Protein AF-A0A2T2TT17-F1 (afdb_monomer_lite)

Structure (mmCIF, N/CA/C/O backbone):
data_AF-A0A2T2TT17-F1
#
_entry.id   AF-A0A2T2TT17-F1
#
loop_
_atom_site.group_PDB
_atom_site.id
_atom_site.type_symbol
_atom_site.label_atom_id
_atom_site.label_alt_id
_atom_site.label_comp_id
_atom_site.label_asym_id
_atom_site.label_entity_id
_atom_site.label_seq_id
_atom_site.pdbx_PDB_ins_code
_atom_site.Cartn_x
_atom_site.Cartn_y
_atom_site.Cartn_z
_atom_site.occupancy
_atom_site.B_iso_or_equiv
_atom_site.auth_seq_id
_atom_site.auth_comp_id
_atom_site.auth_asym_id
_atom_site.auth_atom_id
_atom_site.pdbx_PDB_model_num
ATOM 1 N N . MET A 1 1 ? -39.372 -6.516 64.951 1.00 64.88 1 MET A N 1
ATOM 2 C CA . MET A 1 1 ? -40.606 -6.318 65.748 1.00 64.88 1 MET A CA 1
ATOM 3 C C . MET A 1 1 ? -40.843 -7.668 66.384 1.00 64.88 1 MET A C 1
ATOM 5 O O . MET A 1 1 ? -40.974 -8.601 65.601 1.00 64.88 1 MET A O 1
ATOM 9 N N . PRO A 1 2 ? -40.773 -7.795 67.718 1.00 76.69 2 PRO A N 1
ATOM 10 C CA . PRO A 1 2 ? -40.649 -9.103 68.340 1.00 76.69 2 PRO A CA 1
ATOM 11 C C . PRO A 1 2 ? -41.863 -9.968 68.036 1.00 76.69 2 PRO A C 1
ATOM 13 O O . PRO A 1 2 ? -43.005 -9.497 68.105 1.00 76.69 2 PRO A O 1
ATOM 16 N N . ILE A 1 3 ? -41.612 -11.217 67.658 1.00 85.56 3 ILE A N 1
ATOM 17 C CA . ILE A 1 3 ? -42.676 -12.176 67.375 1.00 85.56 3 ILE A CA 1
ATOM 18 C C . ILE A 1 3 ? -43.479 -12.397 68.656 1.00 85.56 3 ILE A C 1
ATOM 20 O O . ILE A 1 3 ? -42.941 -12.739 69.704 1.00 85.56 3 ILE A O 1
ATOM 24 N N . THR A 1 4 ? -44.793 -12.190 68.578 1.00 86.81 4 THR A N 1
ATOM 25 C CA . THR A 1 4 ? -45.703 -12.417 69.703 1.00 86.81 4 THR A CA 1
ATOM 26 C C . THR A 1 4 ? -46.775 -13.418 69.309 1.00 86.81 4 THR A C 1
ATOM 28 O O . THR A 1 4 ? -47.352 -13.359 68.222 1.00 86.81 4 THR A O 1
ATOM 31 N N . PHE A 1 5 ? -47.039 -14.364 70.206 1.00 90.81 5 PHE A N 1
ATOM 32 C CA . PHE A 1 5 ? -48.087 -15.357 70.022 1.00 90.81 5 PHE A CA 1
ATOM 33 C C . PHE A 1 5 ? -49.421 -14.864 70.575 1.00 90.81 5 PHE A C 1
ATOM 35 O O . PHE A 1 5 ? -49.478 -14.177 71.596 1.00 90.81 5 PHE A O 1
ATOM 42 N N . SER A 1 6 ? -50.507 -15.240 69.895 1.00 92.31 6 SER A N 1
ATOM 43 C CA . SER A 1 6 ? -51.865 -14.900 70.325 1.00 92.31 6 SER A CA 1
ATOM 44 C C . SER A 1 6 ? -52.207 -15.516 71.696 1.00 92.31 6 SER A C 1
ATOM 46 O O . SER A 1 6 ? -51.644 -16.556 72.054 1.00 92.31 6 SER A O 1
ATOM 48 N N . PRO A 1 7 ? -53.182 -14.953 72.441 1.00 89.94 7 PRO A N 1
ATOM 49 C CA . PRO A 1 7 ? -53.565 -15.454 73.767 1.00 89.94 7 PRO A CA 1
ATOM 50 C C . PRO A 1 7 ? -53.978 -16.931 73.780 1.00 89.94 7 PRO A C 1
ATOM 52 O O . PRO A 1 7 ? -53.730 -17.645 74.746 1.00 89.94 7 PRO A O 1
ATOM 55 N N . VAL A 1 8 ? -54.579 -17.408 72.686 1.00 92.62 8 VAL A N 1
ATOM 56 C CA . VAL A 1 8 ? -54.992 -18.810 72.523 1.00 92.62 8 VAL A CA 1
ATOM 57 C C . VAL A 1 8 ? -53.783 -19.746 72.538 1.00 92.62 8 VAL A C 1
ATOM 59 O O . VAL A 1 8 ? -53.828 -20.803 73.157 1.00 92.62 8 VAL A O 1
ATOM 62 N N . VAL A 1 9 ? -52.691 -19.342 71.888 1.00 89.31 9 VAL A N 1
ATOM 63 C CA . VAL A 1 9 ? -51.458 -20.133 71.796 1.00 89.31 9 VAL A CA 1
ATOM 64 C C . VAL A 1 9 ? -50.700 -20.104 73.124 1.00 89.31 9 VAL A C 1
ATOM 66 O O . VAL A 1 9 ? -50.263 -21.157 73.581 1.00 89.31 9 VAL A O 1
ATOM 69 N N . ARG A 1 10 ? -50.632 -18.943 73.794 1.00 91.25 10 ARG A N 1
ATOM 70 C CA . ARG A 1 10 ? -50.056 -18.819 75.150 1.00 91.25 10 ARG A CA 1
ATOM 71 C C . ARG A 1 10 ? -50.769 -19.709 76.166 1.00 91.25 10 ARG A C 1
ATOM 73 O O . ARG A 1 10 ? -50.117 -20.461 76.879 1.00 91.25 10 ARG A O 1
ATOM 80 N N . ASN A 1 11 ? -52.103 -19.711 76.166 1.00 91.38 11 ASN A N 1
ATOM 81 C CA . ASN A 1 11 ? -52.883 -20.567 77.066 1.00 91.38 11 ASN A CA 1
ATOM 82 C C . ASN A 1 11 ? -52.716 -22.067 76.773 1.00 91.38 11 ASN A C 1
ATOM 84 O O . ASN A 1 11 ? -52.811 -22.878 77.689 1.00 91.38 11 ASN A O 1
ATOM 88 N N . ALA A 1 12 ? -52.505 -22.446 75.510 1.00 92.31 12 ALA A N 1
ATOM 89 C CA . ALA A 1 12 ? -52.378 -23.846 75.116 1.00 92.31 12 ALA A CA 1
ATOM 90 C C . ALA A 1 12 ? -50.975 -24.421 75.369 1.00 92.31 12 ALA A C 1
ATOM 92 O O . ALA A 1 12 ? -50.857 -25.598 75.700 1.00 92.31 12 ALA A O 1
ATOM 93 N N . TRP A 1 13 ? -49.919 -23.633 75.155 1.00 91.19 13 TRP A N 1
ATOM 94 C CA . TRP A 1 13 ? -48.526 -24.104 75.207 1.00 91.19 13 TRP A CA 1
ATOM 95 C C . TRP A 1 13 ? -47.780 -23.656 76.470 1.00 91.19 13 TRP A C 1
ATOM 97 O O . TRP A 1 13 ? -46.724 -24.204 76.773 1.00 91.19 13 TRP A O 1
ATOM 107 N N . GLY A 1 14 ? -48.349 -22.719 77.231 1.00 90.69 14 GLY A N 1
ATOM 108 C CA . GLY A 1 14 ? -47.717 -22.103 78.393 1.00 90.69 14 GLY A CA 1
ATOM 109 C C . GLY A 1 14 ? -46.779 -20.962 77.998 1.00 90.69 14 GLY A C 1
ATOM 110 O O . GLY A 1 14 ? -46.130 -21.010 76.950 1.00 90.69 14 GLY A O 1
ATOM 111 N N . ASP A 1 15 ? -46.699 -19.938 78.854 1.00 90.38 15 ASP A N 1
ATOM 112 C CA . ASP A 1 15 ? -45.934 -18.715 78.574 1.00 90.38 15 ASP A CA 1
ATOM 113 C C . ASP A 1 15 ? -44.451 -19.005 78.297 1.00 90.38 15 ASP A C 1
ATOM 115 O O . ASP A 1 15 ? -43.907 -18.509 77.313 1.00 90.38 15 ASP A O 1
ATOM 119 N N . GLU A 1 16 ? -43.836 -19.896 79.081 1.00 89.38 16 GLU A N 1
ATOM 120 C CA . GLU A 1 16 ? -42.419 -20.267 78.963 1.00 89.38 16 GLU A CA 1
ATOM 121 C C . GLU A 1 16 ? -42.071 -20.854 77.585 1.00 89.38 16 GLU A C 1
ATOM 123 O O . GLU A 1 16 ? -41.096 -20.445 76.956 1.00 89.38 16 GLU A O 1
ATOM 128 N N . VAL A 1 17 ? -42.904 -21.762 77.065 1.00 90.56 17 VAL A N 1
ATOM 129 C CA . VAL A 1 17 ? -42.688 -22.374 75.744 1.00 90.56 17 VAL A CA 1
ATOM 130 C C . VAL A 1 17 ? -42.934 -21.358 74.635 1.00 90.56 17 VAL A C 1
ATOM 132 O O . VAL A 1 17 ? -42.179 -21.306 73.666 1.00 90.56 17 VAL A O 1
ATOM 135 N N . THR A 1 18 ? -43.975 -20.529 74.755 1.00 92.00 18 THR A N 1
ATOM 136 C CA . THR A 1 18 ? -44.247 -19.504 73.741 1.00 92.00 18 THR A CA 1
ATOM 137 C C . THR A 1 18 ? -43.178 -18.422 73.683 1.00 92.00 18 THR A C 1
ATOM 139 O O . THR A 1 18 ? -42.855 -17.973 72.586 1.00 92.00 18 THR A O 1
ATOM 142 N N . ASP A 1 19 ? -42.605 -18.027 74.818 1.00 91.88 19 ASP A N 1
ATOM 143 C CA . ASP A 1 19 ? -41.545 -17.022 74.859 1.00 91.88 19 ASP A CA 1
ATOM 144 C C . ASP A 1 19 ? -40.225 -17.598 74.315 1.00 91.88 19 ASP A C 1
ATOM 146 O O . ASP A 1 19 ? -39.528 -16.923 73.556 1.00 91.88 19 ASP A O 1
ATOM 150 N N . GLU A 1 20 ? -39.922 -18.872 74.591 1.00 91.25 20 GLU A N 1
ATOM 151 C CA . GLU A 1 20 ? -38.751 -19.553 74.026 1.00 91.25 20 GLU A CA 1
ATOM 152 C C . GLU A 1 20 ? -38.857 -19.722 72.504 1.00 91.25 20 GLU A C 1
ATOM 154 O O . GLU A 1 20 ? -37.920 -19.406 71.770 1.00 91.25 20 GLU A O 1
ATOM 159 N N . VAL A 1 21 ? -40.012 -20.161 71.996 1.00 90.62 21 VAL A N 1
ATOM 160 C CA . VAL A 1 21 ? -40.230 -20.285 70.546 1.00 90.62 21 VAL A CA 1
ATOM 161 C C . VAL A 1 21 ? -40.224 -18.909 69.874 1.00 90.62 21 VAL A C 1
ATOM 163 O O . VAL A 1 21 ? -39.700 -18.780 68.769 1.00 90.62 21 VAL A O 1
ATOM 166 N N . ALA A 1 22 ? -40.761 -17.872 70.526 1.00 90.75 22 ALA A N 1
ATOM 167 C CA . ALA A 1 22 ? -40.734 -16.507 70.000 1.00 90.75 22 ALA A CA 1
ATOM 168 C C . ALA A 1 22 ? -39.294 -16.015 69.867 1.00 90.75 22 ALA A C 1
ATOM 170 O O . ALA A 1 22 ? -38.929 -15.516 68.807 1.00 90.75 22 ALA A O 1
ATOM 171 N N . ARG A 1 23 ? -38.473 -16.240 70.902 1.00 90.25 23 ARG A N 1
ATOM 172 C CA . ARG A 1 23 ? -37.044 -15.916 70.917 1.00 90.25 23 ARG A CA 1
ATOM 173 C C . ARG A 1 23 ? -36.288 -16.624 69.796 1.00 90.25 23 ARG A C 1
ATOM 175 O O . ARG A 1 23 ? -35.586 -15.966 69.039 1.00 90.25 23 ARG A O 1
ATOM 182 N N . VAL A 1 24 ? -36.465 -17.939 69.656 1.00 90.31 24 VAL A N 1
ATOM 183 C CA . VAL A 1 24 ? -35.784 -18.734 68.618 1.00 90.31 24 VAL A CA 1
ATOM 184 C C . VAL A 1 24 ? -36.200 -18.292 67.216 1.00 90.31 24 VAL A C 1
ATOM 186 O O . VAL A 1 24 ? -35.358 -18.217 66.319 1.00 90.31 24 VAL A O 1
ATOM 189 N N . LEU A 1 25 ? -37.485 -17.995 67.003 1.00 87.44 25 LEU A N 1
ATOM 190 C CA . LEU A 1 25 ? -37.958 -17.493 65.717 1.00 87.44 25 LEU A CA 1
ATOM 191 C C . LEU A 1 25 ? -37.385 -16.106 65.422 1.00 87.44 25 LEU A C 1
ATOM 193 O O . LEU A 1 25 ? -36.868 -15.927 64.324 1.00 87.44 25 LEU A O 1
ATOM 197 N N . ASP A 1 26 ? -37.418 -15.166 66.369 1.00 88.38 26 ASP A N 1
ATOM 198 C CA . ASP A 1 26 ? -36.844 -13.822 66.190 1.00 88.38 26 ASP A CA 1
ATOM 199 C C . ASP A 1 26 ? -35.354 -13.916 65.840 1.00 88.38 26 ASP A C 1
ATOM 201 O O . ASP A 1 26 ? -34.925 -13.372 64.827 1.00 88.38 26 ASP A O 1
ATOM 205 N N . GLU A 1 27 ? -34.588 -14.709 66.594 1.00 85.31 27 GLU A N 1
ATOM 206 C CA . GLU A 1 27 ? -33.152 -14.909 66.375 1.00 85.31 27 GLU A CA 1
ATOM 207 C C . GLU A 1 27 ? -32.863 -15.555 65.007 1.00 85.31 27 GLU A C 1
ATOM 209 O O . GLU A 1 27 ? -31.930 -15.172 64.295 1.00 85.31 27 GLU A O 1
ATOM 214 N N . THR A 1 28 ? -33.706 -16.499 64.577 1.00 84.12 28 THR A N 1
ATOM 215 C CA . THR A 1 28 ? -33.577 -17.148 63.263 1.00 84.12 28 THR A CA 1
ATOM 216 C C . THR A 1 28 ? -33.956 -16.206 62.118 1.00 84.12 28 THR A C 1
ATOM 218 O O . THR A 1 28 ? -33.312 -16.228 61.065 1.00 84.12 28 THR A O 1
ATOM 221 N N . PHE A 1 29 ? -34.995 -15.384 62.289 1.00 83.19 29 PHE A N 1
ATOM 222 C CA . PHE A 1 29 ? -35.404 -14.397 61.293 1.00 83.19 29 PHE A CA 1
ATOM 223 C C . PHE A 1 29 ? -34.380 -13.266 61.188 1.00 83.19 29 PHE A C 1
ATOM 225 O O . PHE A 1 29 ? -34.046 -12.869 60.075 1.00 83.19 29 PHE A O 1
ATOM 232 N N . GLU A 1 30 ? -33.810 -12.800 62.294 1.00 80.12 30 GLU A N 1
ATOM 233 C CA . GLU A 1 30 ? -32.728 -11.813 62.276 1.00 80.12 30 GLU A CA 1
ATOM 234 C C . GLU A 1 30 ? -31.472 -12.351 61.576 1.00 80.12 30 GLU A C 1
ATOM 236 O O . GLU A 1 30 ? -30.863 -11.634 60.789 1.00 80.12 30 GLU A O 1
ATOM 241 N N . GLN A 1 31 ? -31.121 -13.629 61.764 1.00 80.38 31 GLN A N 1
ATOM 242 C CA . GLN A 1 31 ? -29.964 -14.226 61.079 1.00 80.38 31 GLN A CA 1
ATOM 243 C C . GLN A 1 31 ? -30.178 -14.493 59.584 1.00 80.38 31 GLN A C 1
ATOM 245 O O . GLN A 1 31 ? -29.206 -14.546 58.830 1.00 80.38 31 GLN A O 1
ATOM 250 N N . ARG A 1 32 ? -31.417 -14.749 59.144 1.00 77.25 32 ARG A N 1
ATOM 251 C CA . ARG A 1 32 ? -31.697 -15.221 57.772 1.00 77.25 32 ARG A CA 1
ATOM 252 C C . ARG A 1 32 ? -32.410 -14.215 56.882 1.00 77.25 32 ARG A C 1
ATOM 254 O O . ARG A 1 32 ? -32.509 -14.462 55.679 1.00 77.25 32 ARG A O 1
ATOM 261 N N . THR A 1 33 ? -32.938 -13.125 57.430 1.00 80.19 33 THR A N 1
ATOM 262 C CA . THR A 1 33 ? -33.621 -12.106 56.630 1.00 80.19 33 THR A CA 1
ATOM 263 C C . THR A 1 33 ? -32.664 -10.979 56.288 1.00 80.19 33 THR A C 1
ATOM 265 O O . THR A 1 33 ? -32.044 -10.375 57.152 1.00 80.19 33 THR A O 1
ATOM 268 N N . VAL A 1 34 ? -32.552 -10.697 54.995 1.00 79.44 34 VAL A N 1
ATOM 269 C CA . VAL A 1 34 ? -31.866 -9.499 54.512 1.00 79.44 34 VAL A CA 1
ATOM 270 C C . VAL A 1 34 ? -32.747 -8.299 54.846 1.00 79.44 34 VAL A C 1
ATOM 272 O O . VAL A 1 34 ? -33.946 -8.287 54.531 1.00 79.44 34 VAL A O 1
ATOM 275 N N . SER A 1 35 ? -32.165 -7.293 55.490 1.00 84.81 35 SER A N 1
ATOM 276 C CA . SER A 1 35 ? -32.868 -6.072 55.865 1.00 84.81 35 SER A CA 1
ATOM 277 C C . SER A 1 35 ? -33.402 -5.355 54.623 1.00 84.81 35 SER A C 1
ATOM 279 O O . SER A 1 35 ? -32.816 -5.389 53.540 1.00 84.81 35 SER A O 1
ATOM 281 N N . ARG A 1 36 ? -34.513 -4.620 54.769 1.00 84.75 36 ARG A N 1
ATOM 282 C CA . ARG A 1 36 ? -35.007 -3.743 53.689 1.00 84.75 36 ARG A CA 1
ATOM 283 C C . ARG A 1 36 ? -33.967 -2.708 53.256 1.00 84.75 36 ARG A C 1
ATOM 285 O O . ARG A 1 36 ? -34.059 -2.207 52.141 1.00 84.75 36 ARG A O 1
ATOM 292 N N . GLU A 1 37 ? -33.038 -2.343 54.131 1.00 87.12 37 GLU A N 1
ATOM 293 C CA . GLU A 1 37 ? -31.979 -1.380 53.827 1.00 87.12 37 GLU A CA 1
ATOM 294 C C . GLU A 1 37 ? -30.887 -1.990 52.943 1.00 87.12 37 GLU A C 1
ATOM 296 O O . GLU A 1 37 ? -30.558 -1.410 51.913 1.00 87.12 37 GLU A O 1
ATOM 301 N N . GLU A 1 38 ? -30.451 -3.216 53.242 1.00 88.25 38 GLU A N 1
ATOM 302 C CA . GLU A 1 38 ? -29.534 -3.989 52.391 1.00 88.25 38 GLU A CA 1
ATOM 303 C C . GLU A 1 38 ? -30.148 -4.252 51.006 1.00 88.25 38 GLU A C 1
ATOM 305 O O . GLU A 1 38 ? -29.485 -4.100 49.982 1.00 88.25 38 GLU A O 1
ATOM 310 N N . TRP A 1 39 ? -31.451 -4.556 50.943 1.00 91.06 39 TRP A N 1
ATOM 311 C CA . TRP A 1 39 ? -32.168 -4.671 49.668 1.00 91.06 39 TRP A CA 1
ATOM 312 C C . TRP A 1 39 ? -32.186 -3.365 48.869 1.00 91.06 39 TRP A C 1
ATOM 314 O O . TRP A 1 39 ? -32.009 -3.392 47.652 1.00 91.06 39 TRP A O 1
ATOM 324 N N . ARG A 1 40 ? -32.384 -2.216 49.528 1.00 93.38 40 ARG A N 1
ATOM 325 C CA . ARG A 1 40 ? -32.313 -0.905 48.862 1.00 93.38 40 ARG A CA 1
ATOM 326 C C . ARG A 1 40 ? -30.907 -0.596 48.370 1.00 93.38 40 ARG A C 1
ATOM 328 O O . ARG A 1 40 ? -30.766 -0.028 47.292 1.00 93.38 40 ARG A O 1
ATOM 335 N N . GLU A 1 41 ? -29.886 -0.984 49.124 1.00 94.75 41 GLU A N 1
ATOM 336 C CA . GLU A 1 41 ? -28.499 -0.833 48.700 1.00 94.75 41 GLU A CA 1
ATOM 337 C C . GLU A 1 41 ? -28.209 -1.662 47.443 1.00 94.75 41 GLU A C 1
ATOM 339 O O . GLU A 1 41 ? -27.624 -1.147 46.488 1.00 94.75 41 GLU A O 1
ATOM 344 N N . VAL A 1 42 ? -28.656 -2.923 47.406 1.00 95.25 42 VAL A N 1
ATOM 345 C CA . VAL A 1 42 ? -28.504 -3.799 46.235 1.00 95.25 42 VAL A CA 1
ATOM 346 C C . VAL A 1 42 ? -29.215 -3.219 45.016 1.00 95.25 42 VAL A C 1
ATOM 348 O O . VAL A 1 42 ? -28.610 -3.176 43.948 1.00 95.25 42 VAL A O 1
ATOM 351 N N . LEU A 1 43 ? -30.448 -2.727 45.165 1.00 95.50 43 LEU A N 1
ATOM 352 C CA . LEU A 1 43 ? -31.171 -2.074 44.068 1.00 95.50 43 LEU A CA 1
ATOM 353 C C . LEU A 1 43 ? -30.435 -0.824 43.578 1.00 95.50 43 LEU A C 1
ATOM 355 O O . LEU A 1 43 ? -30.168 -0.711 42.392 1.00 95.50 43 LEU A O 1
ATOM 359 N N . GLY A 1 44 ? -29.971 0.040 44.484 1.00 96.44 44 GLY A N 1
ATOM 360 C CA . GLY A 1 44 ? -29.195 1.218 44.088 1.00 96.44 44 GLY A CA 1
ATOM 361 C C . GLY A 1 44 ? -27.852 0.876 43.429 1.00 96.44 44 GLY A C 1
ATOM 362 O O . GLY A 1 44 ? -27.340 1.648 42.620 1.00 96.44 44 GLY A O 1
ATOM 363 N N . ARG A 1 45 ? -27.245 -0.272 43.757 1.00 97.12 45 ARG A N 1
ATOM 364 C CA . ARG A 1 45 ? -26.077 -0.797 43.031 1.00 97.12 45 ARG A CA 1
ATOM 365 C C . ARG A 1 45 ? -26.462 -1.325 41.653 1.00 97.12 45 ARG A C 1
ATOM 367 O O . ARG A 1 45 ? -25.672 -1.146 40.733 1.00 97.12 45 ARG A O 1
ATOM 374 N N . LEU A 1 46 ? -27.622 -1.965 41.525 1.00 97.75 46 LEU A N 1
ATOM 375 C CA . LEU A 1 46 ? -28.144 -2.472 40.259 1.00 97.75 4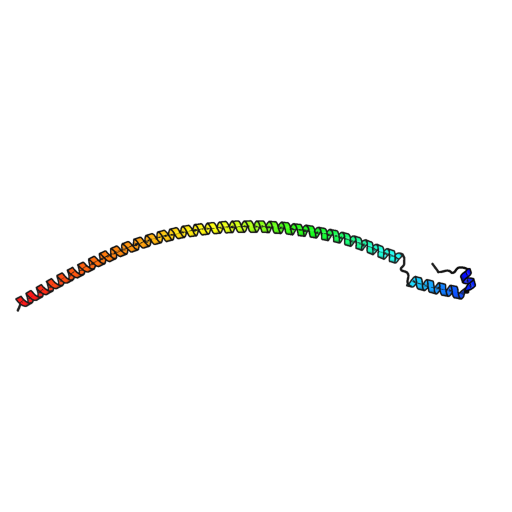6 LEU A CA 1
ATOM 376 C C . LEU A 1 46 ? -28.443 -1.320 39.293 1.00 97.75 46 LEU A C 1
ATOM 378 O O . LEU A 1 46 ? -27.973 -1.368 38.164 1.00 97.75 46 LEU A O 1
ATOM 382 N N . ASP A 1 47 ? -29.088 -0.255 39.772 1.00 97.44 47 ASP A N 1
ATOM 383 C CA . ASP A 1 47 ? -29.380 0.950 38.984 1.00 97.44 47 ASP A CA 1
ATOM 384 C C . ASP A 1 47 ? -28.087 1.574 38.429 1.00 97.44 47 ASP A C 1
ATOM 386 O O . ASP A 1 47 ? -27.983 1.890 37.248 1.00 97.44 47 ASP A O 1
ATOM 390 N N . ARG A 1 48 ? -27.038 1.670 39.263 1.00 97.75 48 ARG A N 1
ATOM 391 C CA . ARG A 1 48 ? -25.713 2.150 38.820 1.00 97.75 48 ARG A CA 1
ATOM 392 C C . ARG A 1 48 ? -25.043 1.227 37.802 1.00 97.75 48 ARG A C 1
ATOM 394 O O . ARG A 1 48 ? -24.228 1.685 37.007 1.00 97.75 48 ARG A O 1
ATOM 401 N N . VAL A 1 49 ? -25.299 -0.079 37.870 1.00 97.62 49 VAL A N 1
ATOM 402 C CA . VAL A 1 49 ? -24.778 -1.038 36.884 1.00 97.62 49 VAL A CA 1
ATOM 403 C C . VAL A 1 49 ? -25.523 -0.888 35.564 1.00 97.62 49 VAL A C 1
ATOM 405 O O . VAL A 1 49 ? -24.873 -0.892 34.525 1.00 97.62 49 VAL A O 1
ATOM 408 N N . GLU A 1 50 ? -26.843 -0.727 35.599 1.00 97.81 50 GLU A N 1
ATOM 409 C CA . GLU A 1 50 ? -27.668 -0.481 34.415 1.00 97.81 50 GLU A CA 1
ATOM 410 C C . GLU A 1 50 ? -27.221 0.797 33.692 1.00 97.81 50 GLU A C 1
ATOM 412 O O . GLU A 1 50 ? -26.896 0.740 32.509 1.00 97.81 50 GLU A O 1
ATOM 417 N N . GLU A 1 51 ? -27.024 1.895 34.427 1.00 98.06 51 GLU A N 1
ATOM 418 C CA . GLU A 1 51 ? -26.499 3.151 33.874 1.00 98.06 51 GLU A CA 1
ATOM 419 C C . GLU A 1 51 ? -25.110 2.978 33.228 1.00 98.06 51 GLU A C 1
ATOM 421 O O . GLU A 1 51 ? -24.852 3.470 32.127 1.00 98.06 51 GLU A O 1
ATOM 426 N N . HIS A 1 52 ? -24.205 2.229 33.870 1.00 98.00 52 HIS A N 1
ATOM 427 C CA . HIS A 1 52 ? -22.897 1.926 33.282 1.00 98.00 52 HIS A CA 1
ATOM 428 C C . HIS A 1 52 ? -22.997 1.065 32.017 1.00 98.00 52 HIS A C 1
ATOM 430 O O . HIS A 1 52 ? -22.202 1.249 31.094 1.00 98.00 52 HIS A O 1
ATOM 436 N N . LEU A 1 53 ? -23.926 0.107 31.972 1.00 97.75 53 LEU A N 1
ATOM 437 C CA . LEU A 1 53 ? -24.133 -0.749 30.804 1.00 97.75 53 LEU A CA 1
ATOM 438 C C . LEU A 1 53 ? -24.703 0.042 29.625 1.00 97.75 53 LEU A C 1
ATOM 440 O O . LEU A 1 53 ? -24.254 -0.170 28.498 1.00 97.75 53 LEU A O 1
ATOM 444 N N . ASP A 1 54 ? -25.616 0.976 29.883 1.00 98.06 54 ASP A N 1
ATOM 445 C CA . ASP A 1 54 ? -26.140 1.883 28.862 1.00 98.06 54 ASP A CA 1
ATOM 446 C C . ASP A 1 54 ? -25.025 2.762 28.289 1.00 98.06 54 ASP A C 1
ATOM 448 O O . ASP A 1 54 ? -24.843 2.824 27.069 1.00 98.06 54 ASP A O 1
ATOM 452 N N . HIS A 1 55 ? -24.197 3.351 29.158 1.00 97.75 55 HIS A N 1
ATOM 453 C CA . HIS A 1 55 ? -23.057 4.156 28.722 1.00 97.75 55 HIS A CA 1
ATOM 454 C C . HIS A 1 55 ? -22.045 3.346 27.896 1.00 97.75 55 HIS A C 1
ATOM 456 O O . HIS A 1 55 ? -21.598 3.796 26.839 1.00 97.75 55 HIS A O 1
ATOM 462 N N . LEU A 1 56 ? -21.724 2.118 28.319 1.00 97.94 56 LEU A N 1
ATOM 463 C CA . LEU A 1 56 ? -20.874 1.206 27.546 1.00 97.94 56 LEU A CA 1
ATOM 464 C C . LEU A 1 56 ? -21.495 0.864 26.185 1.00 97.94 56 LEU A C 1
ATOM 466 O O . LEU A 1 56 ? -20.784 0.789 25.182 1.00 97.94 56 LEU A O 1
ATOM 470 N N . GLY A 1 57 ? -22.813 0.668 26.125 1.00 97.94 57 GLY A N 1
ATOM 471 C CA . GLY A 1 57 ? -23.535 0.431 24.877 1.00 97.94 57 GLY A CA 1
ATOM 472 C C . GLY A 1 57 ? -23.410 1.602 23.900 1.00 97.94 57 GLY A C 1
ATOM 473 O O . GLY A 1 57 ? -23.172 1.396 22.700 1.00 97.94 57 GLY A O 1
ATOM 474 N N . GLU A 1 58 ? -23.511 2.830 24.406 1.00 98.06 58 GLU A N 1
ATOM 475 C CA . GLU A 1 58 ? -23.301 4.048 23.623 1.00 98.06 58 GLU A CA 1
ATOM 476 C C . GLU A 1 58 ? -21.852 4.185 23.145 1.00 98.06 58 GLU A C 1
ATOM 478 O O . GLU A 1 58 ? -21.625 4.434 21.955 1.00 98.06 58 GLU A O 1
ATOM 483 N N . GLU A 1 59 ? -20.873 3.963 24.026 1.00 98.12 59 GLU A N 1
ATOM 484 C CA . GLU A 1 59 ? -19.448 4.058 23.699 1.00 98.12 59 GLU A CA 1
ATOM 485 C C . GLU A 1 59 ? -19.049 3.025 22.635 1.00 98.12 59 GLU A C 1
ATOM 487 O O . GLU A 1 59 ? -18.434 3.369 21.623 1.00 98.12 59 GLU A O 1
ATOM 492 N N . VAL A 1 60 ? -19.479 1.770 22.788 1.00 98.12 60 VAL A N 1
ATOM 493 C CA . VAL A 1 60 ? -19.240 0.709 21.797 1.00 98.12 60 VAL A CA 1
ATOM 494 C C . VAL A 1 60 ? -19.883 1.065 20.457 1.00 98.12 60 VAL A C 1
ATOM 496 O O . VAL A 1 60 ? -19.282 0.871 19.396 1.00 98.12 60 VAL A O 1
ATOM 499 N N . SER A 1 61 ? -21.094 1.624 20.475 1.00 97.56 61 SER A N 1
ATOM 500 C CA . SER A 1 61 ? -21.779 2.068 19.257 1.00 97.56 61 SER A CA 1
ATOM 501 C C . SER A 1 61 ? -21.056 3.233 18.579 1.00 97.56 61 SER A C 1
ATOM 503 O O . SER A 1 61 ? -21.010 3.299 17.347 1.00 97.56 61 SER A O 1
ATOM 505 N N . HIS A 1 62 ? -20.477 4.144 19.362 1.00 97.94 62 HIS A N 1
ATOM 506 C CA . HIS A 1 62 ? -19.648 5.242 18.877 1.00 97.94 62 HIS A CA 1
ATOM 507 C C . HIS A 1 62 ? -18.353 4.731 18.239 1.00 97.94 62 HIS A C 1
ATOM 509 O O . HIS A 1 62 ? -18.101 5.004 17.065 1.00 97.94 62 HIS A O 1
ATOM 515 N N . GLN A 1 63 ? -17.596 3.897 18.951 1.00 97.81 63 GLN A N 1
ATOM 516 C CA . GLN A 1 63 ? -16.362 3.291 18.447 1.00 97.81 63 GLN A CA 1
ATOM 517 C C . GLN A 1 63 ? -16.607 2.484 17.168 1.00 97.81 63 GLN A C 1
ATOM 519 O O . GLN A 1 63 ? -15.839 2.560 16.209 1.00 97.81 63 GLN A O 1
ATOM 524 N N . ARG A 1 64 ? -17.717 1.737 17.095 1.00 98.00 64 ARG A N 1
ATOM 525 C CA . ARG A 1 64 ? -18.075 0.974 15.892 1.00 98.00 64 ARG A CA 1
ATOM 526 C C . ARG A 1 64 ? -18.319 1.879 14.683 1.00 98.00 64 ARG A C 1
ATOM 528 O O . ARG A 1 64 ? -17.978 1.489 13.563 1.00 98.00 64 ARG A O 1
ATOM 535 N N . ARG A 1 65 ? -18.890 3.070 14.894 1.00 98.00 65 ARG A N 1
ATOM 536 C CA . ARG A 1 65 ? -19.072 4.079 13.841 1.00 98.00 65 ARG A CA 1
ATOM 537 C C . ARG A 1 65 ? -17.732 4.652 13.386 1.00 98.00 65 ARG A C 1
ATOM 539 O O . ARG A 1 65 ? -17.466 4.602 12.186 1.00 98.00 65 ARG A O 1
ATOM 546 N N . GLU A 1 66 ? -16.873 5.076 14.311 1.00 98.06 66 GLU A N 1
ATOM 547 C CA . GLU A 1 66 ? -15.533 5.593 13.988 1.00 98.06 66 GLU A CA 1
ATOM 548 C C . GLU A 1 66 ? -14.685 4.567 13.229 1.00 98.06 66 GLU A C 1
ATOM 550 O O . GLU A 1 66 ? -14.113 4.876 12.187 1.00 98.06 66 GLU A O 1
ATOM 555 N N . ILE A 1 67 ? -14.665 3.306 13.676 1.00 97.88 67 ILE A N 1
ATOM 556 C CA . ILE A 1 67 ? -13.960 2.224 12.971 1.00 97.88 67 ILE A CA 1
ATOM 557 C C . ILE A 1 67 ? -14.517 2.050 11.551 1.00 97.88 67 ILE A C 1
ATOM 559 O O . ILE A 1 67 ? -13.760 1.821 10.604 1.00 97.88 67 ILE A O 1
ATOM 563 N N . GLY A 1 68 ? -15.837 2.154 11.381 1.00 98.12 68 GLY A N 1
ATOM 564 C CA . GLY A 1 68 ? -16.481 2.091 10.072 1.00 98.12 68 GLY A CA 1
ATOM 565 C C . GLY A 1 68 ? -16.118 3.265 9.157 1.00 98.12 68 GLY A C 1
ATOM 566 O O . GLY A 1 68 ? -16.049 3.091 7.941 1.00 98.12 68 GLY A O 1
ATOM 567 N N . GLU A 1 69 ? -15.892 4.453 9.711 1.00 97.81 69 GLU A N 1
ATOM 568 C CA . GLU A 1 69 ? -15.435 5.640 8.979 1.00 97.81 69 GLU A CA 1
ATOM 569 C C . GLU A 1 69 ? -13.960 5.537 8.602 1.00 97.81 69 GLU A C 1
ATOM 571 O O . GLU A 1 69 ? -13.634 5.655 7.422 1.00 97.81 69 GLU A O 1
ATOM 576 N N . LEU A 1 70 ? -13.096 5.182 9.555 1.00 97.75 70 LEU A N 1
ATOM 577 C CA . LEU A 1 70 ? -11.670 4.955 9.320 1.00 97.75 70 LEU A CA 1
ATOM 578 C C . LEU A 1 70 ? -11.436 3.896 8.240 1.00 97.75 70 LEU A C 1
ATOM 580 O O . LEU A 1 70 ? -10.607 4.085 7.353 1.00 97.75 70 LEU A O 1
ATOM 584 N N . ARG A 1 71 ? -12.199 2.794 8.258 1.00 97.94 71 ARG A N 1
ATOM 585 C CA . ARG A 1 71 ? -12.126 1.764 7.208 1.00 97.94 71 ARG A CA 1
ATOM 586 C C . ARG A 1 71 ? -12.529 2.300 5.837 1.00 97.94 71 ARG A C 1
ATOM 588 O O . ARG A 1 71 ? -11.878 1.971 4.851 1.00 97.94 71 ARG A O 1
ATOM 595 N N . ARG A 1 72 ? -13.588 3.113 5.762 1.00 97.81 72 ARG A N 1
ATOM 596 C CA . ARG A 1 72 ? -14.036 3.724 4.501 1.00 97.81 72 ARG A CA 1
ATOM 597 C C . ARG A 1 72 ? -12.998 4.699 3.957 1.00 97.81 72 ARG A C 1
ATOM 599 O O . ARG A 1 72 ? -12.677 4.629 2.775 1.00 97.81 72 ARG A O 1
ATOM 606 N N . GLU A 1 73 ? -12.446 5.556 4.811 1.00 97.94 73 GLU A N 1
ATOM 607 C CA . GLU A 1 73 ? -11.387 6.486 4.422 1.00 97.94 73 GLU A CA 1
ATOM 608 C C . GLU A 1 73 ? -10.127 5.740 3.966 1.00 97.94 73 GLU A C 1
ATOM 610 O O . GLU A 1 73 ? -9.558 6.063 2.924 1.00 97.94 73 GLU A O 1
ATOM 615 N N . MET A 1 74 ? -9.712 4.712 4.711 1.00 97.50 74 MET A N 1
ATOM 616 C CA . MET A 1 74 ? -8.555 3.893 4.362 1.00 97.50 74 MET A CA 1
ATOM 617 C C . MET A 1 74 ? -8.743 3.208 3.006 1.00 97.50 74 MET A C 1
ATOM 619 O O . MET A 1 74 ? -7.838 3.280 2.177 1.00 97.50 74 MET A O 1
ATOM 623 N N . ASN A 1 75 ? -9.909 2.607 2.751 1.00 98.00 75 ASN A N 1
ATOM 624 C CA . ASN A 1 75 ? -10.212 1.993 1.457 1.00 98.00 75 ASN A CA 1
ATOM 625 C C . ASN A 1 75 ? -10.162 3.026 0.325 1.00 98.00 75 ASN A C 1
ATOM 627 O O . ASN A 1 75 ? -9.466 2.806 -0.658 1.00 98.00 75 ASN A O 1
ATOM 631 N N . ALA A 1 76 ? -10.794 4.191 0.497 1.00 97.69 76 ALA A N 1
ATOM 632 C CA . ALA A 1 76 ? -10.772 5.246 -0.515 1.00 97.69 76 ALA A CA 1
ATOM 633 C C . ALA A 1 76 ? -9.347 5.752 -0.812 1.00 97.69 76 ALA A C 1
ATOM 635 O O . ALA A 1 76 ? -8.995 5.999 -1.967 1.00 97.69 76 ALA A O 1
ATOM 636 N N . ARG A 1 77 ? -8.499 5.885 0.218 1.00 97.25 77 ARG A N 1
ATOM 637 C CA . ARG A 1 77 ? -7.082 6.243 0.047 1.00 97.25 77 ARG A CA 1
ATOM 638 C C . ARG A 1 77 ? -6.298 5.146 -0.674 1.00 97.25 77 ARG A C 1
ATOM 640 O O . ARG A 1 77 ? -5.468 5.475 -1.519 1.00 97.25 77 ARG A O 1
ATOM 647 N N . PHE A 1 78 ? -6.554 3.876 -0.362 1.00 97.50 78 PHE A N 1
ATOM 648 C CA . PHE A 1 78 ? -5.936 2.741 -1.049 1.00 97.50 78 PHE A CA 1
ATOM 649 C C . PHE A 1 78 ? -6.336 2.683 -2.523 1.00 97.50 78 PHE A C 1
ATOM 651 O O . PHE A 1 78 ? -5.457 2.577 -3.373 1.00 97.50 78 PHE A O 1
ATOM 658 N N . ASP A 1 79 ? -7.621 2.841 -2.836 1.00 98.06 79 ASP A N 1
ATOM 659 C CA . ASP A 1 79 ? -8.121 2.850 -4.213 1.00 98.06 79 ASP A CA 1
ATOM 660 C C . ASP A 1 79 ? -7.496 3.997 -5.020 1.00 98.06 79 ASP A C 1
ATOM 662 O O . ASP A 1 79 ? -7.005 3.795 -6.131 1.00 98.06 79 ASP A O 1
ATOM 666 N N . ALA A 1 80 ? -7.417 5.196 -4.433 1.00 97.62 80 ALA A N 1
ATOM 667 C CA . ALA A 1 80 ? -6.762 6.340 -5.062 1.00 97.62 80 ALA A CA 1
ATOM 668 C C . ALA A 1 80 ? -5.252 6.122 -5.270 1.00 97.62 80 ALA A C 1
ATOM 670 O O . ALA A 1 80 ? -4.687 6.578 -6.267 1.00 97.62 80 ALA A O 1
ATOM 671 N N . MET A 1 81 ? -4.580 5.446 -4.335 1.00 97.50 81 MET A N 1
ATOM 672 C CA . MET A 1 81 ? -3.165 5.103 -4.462 1.00 97.50 81 MET A CA 1
ATOM 673 C C . MET A 1 81 ? -2.938 4.060 -5.559 1.00 97.50 81 MET A C 1
ATOM 675 O O . MET A 1 81 ? -2.027 4.241 -6.364 1.00 97.50 81 MET A O 1
ATOM 679 N N . ASN A 1 82 ? -3.778 3.024 -5.625 1.00 97.50 82 ASN A N 1
ATOM 680 C CA . ASN A 1 82 ? -3.723 1.997 -6.663 1.00 97.50 82 ASN A CA 1
ATOM 681 C C . ASN A 1 82 ? -3.924 2.612 -8.049 1.00 97.50 82 ASN A C 1
ATOM 683 O O . ASN A 1 82 ? -3.072 2.435 -8.910 1.00 97.50 82 ASN A O 1
ATOM 687 N N . ALA A 1 83 ? -4.949 3.451 -8.227 1.00 97.56 83 ALA A N 1
ATOM 688 C CA . ALA A 1 83 ? -5.193 4.125 -9.503 1.00 97.56 83 ALA A CA 1
ATOM 689 C C . ALA A 1 83 ? -3.996 4.981 -9.964 1.00 97.56 83 ALA A C 1
ATOM 691 O O . ALA A 1 83 ? -3.627 4.970 -11.135 1.00 97.56 83 ALA A O 1
ATOM 692 N N . ARG A 1 84 ? -3.343 5.702 -9.038 1.00 97.12 84 ARG A N 1
ATOM 693 C CA . ARG A 1 84 ? -2.129 6.484 -9.345 1.00 97.12 84 ARG A CA 1
ATOM 694 C C . ARG A 1 84 ? -0.925 5.610 -9.683 1.00 97.12 84 ARG A C 1
ATOM 696 O O . ARG A 1 84 ? -0.061 6.045 -10.444 1.00 97.12 84 ARG A O 1
ATOM 703 N N . LEU A 1 85 ? -0.806 4.441 -9.057 1.00 97.38 85 LEU A N 1
ATOM 704 C CA . LEU A 1 85 ? 0.261 3.490 -9.356 1.00 97.38 85 LEU A CA 1
ATOM 705 C C . LEU A 1 85 ? 0.059 2.876 -10.738 1.00 97.38 85 LEU A C 1
ATOM 707 O O . LEU A 1 85 ? 1.008 2.892 -11.517 1.00 97.38 85 LEU A O 1
ATOM 711 N N . ASP A 1 86 ? -1.158 2.441 -11.058 1.00 97.81 86 ASP A N 1
ATOM 712 C CA . ASP A 1 86 ? -1.508 1.897 -12.372 1.00 97.81 86 ASP A CA 1
ATOM 713 C C . ASP A 1 86 ? -1.220 2.920 -13.477 1.00 97.81 86 ASP A C 1
ATOM 715 O O . ASP A 1 86 ? -0.457 2.636 -14.397 1.00 97.81 86 ASP A O 1
ATOM 719 N N . GLU A 1 87 ? -1.688 4.165 -13.322 1.00 97.81 87 GLU A N 1
ATOM 720 C CA . GLU A 1 87 ? -1.422 5.230 -14.298 1.00 97.81 87 GLU A CA 1
ATOM 721 C C . GLU A 1 87 ? 0.085 5.481 -14.489 1.00 97.81 87 GLU A C 1
ATOM 723 O O . GLU A 1 87 ? 0.571 5.657 -15.609 1.00 97.81 87 GLU A O 1
ATOM 728 N N . ARG A 1 88 ? 0.861 5.486 -13.398 1.00 97.12 88 ARG A N 1
ATOM 729 C CA . ARG A 1 88 ? 2.318 5.665 -13.469 1.00 97.12 88 ARG A CA 1
ATOM 730 C C . ARG A 1 88 ? 3.013 4.501 -14.163 1.00 97.12 88 ARG A C 1
ATOM 732 O O . ARG A 1 88 ? 3.966 4.743 -14.906 1.00 97.12 88 ARG A O 1
ATOM 739 N N . LEU A 1 89 ? 2.583 3.271 -13.900 1.00 97.00 89 LEU A N 1
ATOM 740 C CA . LEU A 1 89 ? 3.142 2.078 -14.527 1.00 97.00 89 LEU A CA 1
ATOM 741 C C . LEU A 1 89 ? 2.826 2.054 -16.022 1.00 97.00 89 LEU A C 1
ATOM 743 O O . LEU A 1 89 ? 3.741 1.836 -16.814 1.00 97.00 89 LEU A O 1
ATOM 747 N N . ASP A 1 90 ? 1.599 2.391 -16.413 1.00 97.56 90 ASP A N 1
ATOM 748 C CA . ASP A 1 90 ? 1.199 2.500 -17.818 1.00 97.56 90 ASP A CA 1
ATOM 749 C C . ASP A 1 90 ? 2.028 3.558 -18.557 1.00 97.56 90 ASP A C 1
ATOM 751 O O . ASP A 1 90 ? 2.576 3.302 -19.633 1.00 97.56 90 ASP A O 1
ATOM 755 N N . GLN A 1 91 ? 2.202 4.740 -17.955 1.00 97.56 91 GLN A N 1
ATOM 756 C CA . GLN A 1 91 ? 3.033 5.803 -18.527 1.00 97.56 91 GLN A CA 1
ATOM 757 C C . GLN A 1 91 ? 4.502 5.384 -18.665 1.00 97.56 91 GLN A C 1
ATOM 759 O O . GLN A 1 91 ? 5.138 5.679 -19.683 1.00 97.56 91 GLN A O 1
ATOM 764 N N . GLN A 1 92 ? 5.061 4.703 -17.659 1.00 97.06 92 GLN A N 1
ATOM 765 C CA . GLN A 1 92 ? 6.428 4.189 -17.730 1.00 97.06 92 GLN A CA 1
ATOM 766 C C . GLN A 1 92 ? 6.566 3.111 -18.802 1.00 97.06 92 GLN A C 1
ATOM 768 O O . GLN A 1 92 ? 7.514 3.173 -19.584 1.00 97.06 92 GLN A O 1
ATOM 773 N N . SER A 1 93 ? 5.619 2.175 -18.882 1.00 97.06 93 SER A N 1
ATOM 774 C CA . SER A 1 93 ? 5.607 1.125 -19.901 1.00 97.06 93 SER A CA 1
ATOM 775 C C . SER A 1 93 ? 5.592 1.731 -21.303 1.00 97.06 93 SER A C 1
ATOM 777 O O . SER A 1 93 ? 6.478 1.446 -22.106 1.00 97.06 93 SER A O 1
ATOM 779 N N . ALA A 1 94 ? 4.686 2.678 -21.566 1.00 97.50 94 ALA A N 1
ATOM 780 C CA . ALA A 1 94 ? 4.616 3.371 -22.851 1.00 97.50 94 ALA A CA 1
ATOM 781 C C . ALA A 1 94 ? 5.908 4.148 -23.179 1.00 97.50 94 ALA A C 1
ATOM 783 O O . ALA A 1 94 ? 6.350 4.205 -24.333 1.00 97.50 94 ALA A O 1
ATOM 784 N N . GLN A 1 95 ? 6.552 4.751 -22.172 1.00 97.50 95 GLN A N 1
ATOM 785 C CA . GLN A 1 95 ? 7.840 5.417 -22.357 1.00 97.50 95 GLN A CA 1
ATOM 786 C C . GLN A 1 95 ? 8.955 4.420 -22.701 1.00 97.50 95 GLN A C 1
ATOM 788 O O . GLN A 1 95 ? 9.790 4.723 -23.563 1.00 97.50 95 GLN A O 1
ATOM 793 N N . PHE A 1 96 ? 8.989 3.260 -22.042 1.00 96.94 96 PHE A N 1
ATOM 794 C CA . PHE A 1 96 ? 9.940 2.197 -22.347 1.00 96.94 96 PHE A CA 1
ATOM 795 C C . PHE A 1 96 ? 9.737 1.671 -23.762 1.00 96.94 96 PHE A C 1
ATOM 797 O O . PHE A 1 96 ? 10.706 1.662 -24.520 1.00 96.94 96 PHE A O 1
ATOM 804 N N . ASP A 1 97 ? 8.505 1.357 -24.160 1.00 97.62 97 ASP A N 1
ATOM 805 C CA . ASP A 1 97 ? 8.186 0.891 -25.513 1.00 97.62 97 ASP A CA 1
ATOM 806 C C . ASP A 1 97 ? 8.683 1.873 -26.577 1.00 97.62 97 ASP A C 1
ATOM 808 O O . ASP A 1 97 ? 9.369 1.493 -27.528 1.00 97.62 97 ASP A O 1
ATOM 812 N N . LYS A 1 98 ? 8.449 3.175 -26.376 1.00 97.00 98 LYS A N 1
ATOM 813 C CA . LYS A 1 98 ? 8.945 4.214 -27.287 1.00 97.00 98 LYS A CA 1
ATOM 814 C C . LYS A 1 98 ? 10.475 4.256 -27.357 1.00 97.00 98 LYS A C 1
ATOM 816 O O . LYS A 1 98 ? 11.044 4.442 -28.439 1.00 97.00 98 LYS A O 1
ATOM 821 N N . ARG A 1 99 ? 11.160 4.117 -26.217 1.00 96.69 99 ARG A N 1
ATOM 822 C CA . ARG A 1 99 ? 12.631 4.085 -26.164 1.00 96.69 99 ARG A CA 1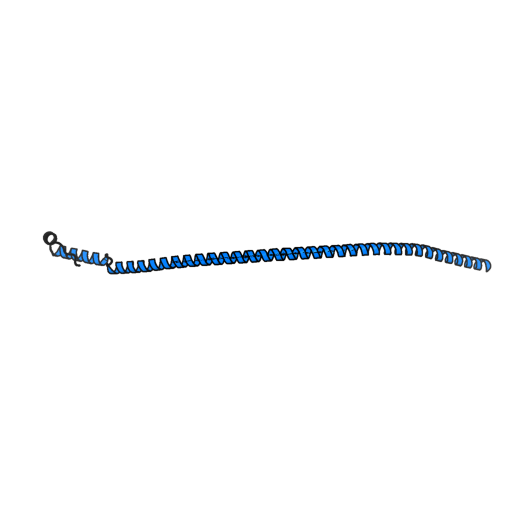
ATOM 823 C C . ARG A 1 99 ? 13.188 2.840 -26.846 1.00 96.69 99 ARG A C 1
ATOM 825 O O . ARG A 1 99 ? 14.167 2.965 -27.584 1.00 96.69 99 ARG A O 1
ATOM 832 N N . PHE A 1 100 ? 12.568 1.681 -26.644 1.00 97.12 100 PHE A N 1
ATOM 833 C CA . PHE A 1 100 ? 12.951 0.441 -27.312 1.00 97.12 100 PHE A CA 1
ATOM 834 C C . PHE A 1 100 ? 12.748 0.542 -28.820 1.00 97.12 100 PHE A C 1
ATOM 836 O O . PHE A 1 100 ? 13.694 0.279 -29.554 1.00 97.12 100 PHE A O 1
ATOM 843 N N . ALA A 1 101 ? 11.600 1.041 -29.284 1.00 97.44 101 ALA A N 1
ATOM 844 C CA . ALA A 1 101 ? 11.345 1.251 -30.709 1.00 97.44 101 ALA A CA 1
ATOM 845 C C . ALA A 1 101 ? 12.393 2.179 -31.352 1.00 97.44 101 ALA A C 1
ATOM 847 O O . ALA A 1 101 ? 12.986 1.846 -32.375 1.00 97.44 101 ALA A O 1
ATOM 848 N N . THR A 1 102 ? 12.702 3.306 -30.698 1.00 97.44 102 THR A N 1
ATOM 849 C CA . THR A 1 102 ? 13.743 4.246 -31.161 1.00 97.44 102 THR A CA 1
ATOM 850 C C . THR A 1 102 ? 15.131 3.594 -31.192 1.00 97.44 102 THR A C 1
ATOM 852 O O . THR A 1 102 ? 15.951 3.885 -32.061 1.00 97.44 102 THR A O 1
ATOM 855 N N . THR A 1 103 ? 15.428 2.734 -30.216 1.00 97.50 103 THR A N 1
ATOM 856 C CA . THR A 1 103 ? 16.707 2.015 -30.142 1.00 97.50 103 THR A CA 1
ATOM 857 C C . THR A 1 103 ? 16.806 0.976 -31.252 1.00 97.50 103 THR A C 1
ATOM 859 O O . THR A 1 103 ? 17.847 0.903 -31.897 1.00 97.50 103 THR A O 1
ATOM 862 N N . ASN A 1 104 ? 15.724 0.244 -31.526 1.00 97.25 104 ASN A N 1
ATOM 863 C CA . ASN A 1 104 ? 15.665 -0.720 -32.618 1.00 97.25 104 ASN A CA 1
ATOM 864 C C . ASN A 1 104 ? 15.923 -0.040 -33.966 1.00 97.25 104 ASN A C 1
ATOM 866 O O . ASN A 1 104 ? 16.816 -0.455 -34.688 1.00 97.25 104 ASN A O 1
ATOM 870 N N . GLU A 1 105 ? 15.270 1.093 -34.234 1.00 97.44 105 GLU A N 1
ATOM 871 C CA . GLU A 1 105 ? 15.496 1.863 -35.465 1.00 97.44 105 GLU A CA 1
ATOM 872 C C . GLU A 1 105 ? 16.965 2.312 -35.622 1.00 97.44 105 GLU A C 1
ATOM 874 O O . GLU A 1 105 ? 17.526 2.326 -36.719 1.00 97.44 105 GLU A O 1
ATOM 879 N N . ARG A 1 106 ? 17.627 2.687 -34.518 1.00 97.00 106 ARG A N 1
ATOM 880 C CA . ARG A 1 106 ? 19.057 3.040 -34.534 1.00 97.00 106 ARG A CA 1
ATOM 881 C C . ARG A 1 106 ? 19.952 1.832 -34.791 1.00 97.00 106 ARG A C 1
ATOM 883 O O . ARG A 1 106 ? 20.983 1.994 -35.446 1.00 97.00 106 ARG A O 1
ATOM 890 N N . ILE A 1 107 ? 19.588 0.666 -34.264 1.00 97.31 107 ILE A N 1
ATOM 891 C CA . ILE A 1 107 ? 20.294 -0.591 -34.525 1.00 97.31 107 ILE A CA 1
ATOM 892 C C . ILE A 1 107 ? 20.142 -0.952 -36.002 1.00 97.31 107 ILE A C 1
ATOM 894 O O . ILE A 1 107 ? 21.154 -1.187 -36.652 1.00 97.31 107 ILE A O 1
ATOM 898 N N . ASP A 1 108 ? 18.932 -0.875 -36.554 1.00 97.88 108 ASP A N 1
ATOM 899 C CA . ASP A 1 108 ? 18.659 -1.166 -37.965 1.00 97.88 108 ASP A CA 1
ATOM 900 C C . ASP A 1 108 ? 19.499 -0.264 -38.888 1.00 97.88 108 ASP A C 1
ATOM 902 O O . ASP A 1 108 ? 20.253 -0.755 -39.725 1.00 97.88 108 ASP A O 1
ATOM 906 N N . LYS A 1 109 ? 19.513 1.055 -38.641 1.00 97.31 109 LYS A N 1
ATOM 907 C CA . LYS A 1 109 ? 20.380 2.003 -39.375 1.00 97.31 109 LYS A CA 1
ATOM 908 C C . LYS A 1 109 ? 21.874 1.720 -39.214 1.00 97.31 109 LYS A C 1
ATOM 910 O O . LYS A 1 109 ? 22.670 2.013 -40.107 1.00 97.31 109 LYS A O 1
ATOM 915 N N . THR A 1 110 ? 22.287 1.229 -38.047 1.00 97.50 110 THR A N 1
ATOM 916 C CA . THR A 1 110 ? 23.683 0.838 -37.810 1.00 97.50 110 THR A CA 1
ATOM 917 C C . THR A 1 110 ? 24.038 -0.403 -38.620 1.00 97.50 110 THR A C 1
ATOM 919 O O . THR A 1 110 ? 25.093 -0.413 -39.249 1.00 97.50 110 THR A O 1
ATOM 922 N N . ASN A 1 111 ? 23.152 -1.399 -38.661 1.00 97.44 111 ASN A N 1
ATOM 923 C CA . ASN A 1 111 ? 23.335 -2.612 -39.452 1.00 97.44 111 ASN A CA 1
ATOM 924 C C . ASN A 1 111 ? 23.445 -2.282 -40.944 1.00 97.44 111 ASN A C 1
ATOM 926 O O . ASN A 1 111 ? 24.431 -2.663 -41.563 1.00 97.44 111 ASN A O 1
ATOM 930 N N . GLU A 1 112 ? 22.548 -1.451 -41.486 1.00 97.69 112 GLU A N 1
ATOM 931 C CA . GLU A 1 112 ? 22.620 -1.001 -42.887 1.00 97.69 112 GLU A CA 1
ATOM 932 C C . GLU A 1 112 ? 23.966 -0.332 -43.222 1.00 97.69 112 GLU A C 1
ATOM 934 O O . GLU A 1 112 ? 24.547 -0.541 -44.289 1.00 97.69 112 GLU A O 1
ATOM 939 N N . ARG A 1 113 ? 24.500 0.480 -42.300 1.00 97.00 113 ARG A N 1
ATOM 940 C CA . ARG A 1 113 ? 25.818 1.110 -42.467 1.00 97.00 113 ARG A CA 1
ATOM 941 C C . ARG A 1 113 ? 26.958 0.099 -42.442 1.00 97.00 113 ARG A C 1
ATOM 943 O O . ARG A 1 113 ? 27.917 0.276 -43.191 1.00 97.00 113 ARG A O 1
ATOM 950 N N . ILE A 1 114 ? 26.878 -0.907 -41.575 1.00 97.25 114 ILE A N 1
ATOM 951 C CA . ILE A 1 114 ? 27.866 -1.986 -41.495 1.00 97.25 114 ILE A CA 1
ATOM 952 C C . ILE A 1 114 ? 27.846 -2.804 -42.787 1.00 97.25 114 ILE A C 1
ATOM 954 O O . ILE A 1 114 ? 28.911 -3.040 -43.352 1.00 97.25 114 ILE A O 1
ATOM 958 N N . ASP A 1 115 ? 26.667 -3.149 -43.303 1.00 97.56 115 ASP A N 1
ATOM 959 C CA . ASP A 1 115 ? 26.522 -3.882 -44.563 1.00 97.56 115 ASP A CA 1
ATOM 960 C C . ASP A 1 115 ? 27.136 -3.098 -45.730 1.00 97.56 115 ASP A C 1
ATOM 962 O O . ASP A 1 115 ? 27.994 -3.612 -46.449 1.00 97.56 115 ASP A O 1
ATOM 966 N N . ALA A 1 116 ? 26.826 -1.802 -45.842 1.00 96.88 116 ALA A N 1
ATOM 967 C CA . ALA A 1 116 ? 27.427 -0.934 -46.854 1.00 96.88 116 ALA A CA 1
ATOM 968 C C . ALA A 1 116 ? 28.957 -0.792 -46.703 1.00 96.88 116 ALA A C 1
ATOM 970 O O . ALA A 1 116 ? 29.676 -0.607 -47.689 1.00 96.88 116 ALA A O 1
ATOM 971 N N . MET A 1 117 ? 29.486 -0.840 -45.475 1.00 96.69 117 MET A N 1
ATOM 972 C CA . MET A 1 117 ? 30.932 -0.868 -45.244 1.00 96.69 117 MET A CA 1
ATOM 973 C C . MET A 1 117 ? 31.545 -2.195 -45.689 1.00 96.69 117 MET A C 1
ATOM 975 O O . MET A 1 117 ? 32.586 -2.168 -46.346 1.00 96.69 117 MET A O 1
ATOM 979 N N . ASN A 1 118 ? 30.910 -3.325 -45.374 1.00 96.88 118 ASN A N 1
ATOM 980 C CA . ASN A 1 118 ? 31.366 -4.652 -45.784 1.00 96.88 118 ASN A CA 1
ATOM 981 C C . ASN A 1 118 ? 31.457 -4.757 -47.310 1.00 96.88 118 ASN A C 1
ATOM 983 O O . ASN A 1 118 ? 32.508 -5.131 -47.822 1.00 96.88 118 ASN A O 1
ATOM 987 N N . GLU A 1 119 ? 30.438 -4.300 -48.042 1.00 97.00 119 GLU A N 1
ATOM 988 C CA . GLU A 1 119 ? 30.464 -4.274 -49.513 1.00 97.00 119 GLU A CA 1
ATOM 989 C C . GLU A 1 119 ? 31.645 -3.460 -50.071 1.00 97.00 119 GLU A C 1
ATOM 991 O O . GLU A 1 119 ? 32.315 -3.868 -51.023 1.00 97.00 119 GLU A O 1
ATOM 996 N N . ARG A 1 120 ? 31.949 -2.303 -49.464 1.00 96.00 120 ARG A N 1
ATOM 997 C CA . ARG A 1 120 ? 33.109 -1.482 -49.855 1.00 96.00 120 ARG A CA 1
ATOM 998 C C . ARG A 1 120 ? 34.432 -2.181 -49.560 1.00 96.00 120 ARG A C 1
ATOM 1000 O O . ARG A 1 120 ? 35.359 -2.075 -50.365 1.00 96.00 120 ARG A O 1
ATOM 1007 N N . PHE A 1 121 ? 34.534 -2.867 -48.424 1.00 95.69 121 PHE A N 1
ATOM 1008 C CA . PHE A 1 121 ? 35.714 -3.659 -48.084 1.00 95.69 121 PHE A CA 1
ATOM 1009 C C . PHE A 1 121 ? 35.909 -4.821 -49.057 1.00 95.69 121 PHE A C 1
ATOM 1011 O O . PHE A 1 121 ? 37.032 -5.030 -49.510 1.00 95.69 121 PHE A O 1
ATOM 1018 N N . ASP A 1 122 ? 34.841 -5.518 -49.442 1.00 96.69 122 ASP A N 1
ATOM 1019 C CA . ASP A 1 122 ? 34.897 -6.593 -50.434 1.00 96.69 122 ASP A CA 1
ATOM 1020 C C . ASP A 1 122 ? 35.357 -6.075 -51.801 1.00 96.69 122 ASP A C 1
ATOM 1022 O O . ASP A 1 122 ? 36.268 -6.647 -52.406 1.00 96.69 122 ASP A O 1
ATOM 1026 N N . ALA A 1 123 ? 34.824 -4.935 -52.250 1.00 95.69 123 ALA A N 1
ATOM 1027 C CA . ALA A 1 123 ? 35.264 -4.290 -53.486 1.00 95.69 123 ALA A CA 1
ATOM 1028 C C . ALA A 1 123 ? 36.750 -3.883 -53.441 1.00 95.69 123 ALA A C 1
ATOM 1030 O O . ALA A 1 123 ? 37.485 -4.084 -54.411 1.00 95.69 123 ALA A O 1
ATOM 1031 N N . MET A 1 124 ? 37.215 -3.337 -52.312 1.00 95.44 124 MET A N 1
ATOM 1032 C CA . MET A 1 124 ? 38.623 -2.976 -52.120 1.00 95.44 124 MET A CA 1
ATOM 1033 C C . MET A 1 124 ? 39.530 -4.212 -52.096 1.00 95.44 124 MET A C 1
ATOM 1035 O O . MET A 1 124 ? 40.593 -4.201 -52.716 1.00 95.44 124 MET A O 1
ATOM 1039 N N . ASN A 1 125 ? 39.107 -5.282 -51.422 1.00 95.56 125 ASN A N 1
ATOM 1040 C CA . ASN A 1 125 ? 39.831 -6.550 -51.378 1.00 95.56 125 ASN A CA 1
ATOM 1041 C C . ASN A 1 125 ? 39.962 -7.166 -52.774 1.00 95.56 125 ASN A C 1
ATOM 1043 O O . ASN A 1 125 ? 41.038 -7.651 -53.128 1.00 95.56 125 ASN A O 1
ATOM 1047 N N . GLU A 1 126 ? 38.905 -7.119 -53.586 1.00 95.50 126 GLU A N 1
ATOM 1048 C CA . GLU A 1 126 ? 38.948 -7.618 -54.960 1.00 95.50 126 GLU A CA 1
ATOM 1049 C C . GLU A 1 126 ? 39.877 -6.770 -55.839 1.00 95.50 126 GLU A C 1
ATOM 1051 O O . GLU A 1 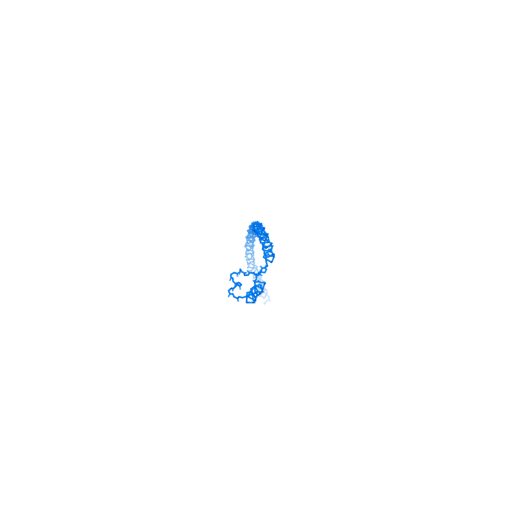126 ? 40.740 -7.309 -56.535 1.00 95.50 126 GLU A O 1
ATOM 1056 N N . ALA A 1 127 ? 39.793 -5.439 -55.742 1.00 93.94 127 ALA A N 1
ATOM 1057 C CA . ALA A 1 127 ? 40.707 -4.541 -56.446 1.00 93.94 127 ALA A CA 1
ATOM 1058 C C . ALA A 1 127 ? 42.174 -4.798 -56.058 1.00 93.94 127 ALA A C 1
ATOM 1060 O O . ALA A 1 127 ? 43.043 -4.891 -56.929 1.00 93.94 127 ALA A O 1
ATOM 1061 N N . MET A 1 128 ? 42.445 -4.985 -54.762 1.00 93.94 128 MET A N 1
ATOM 1062 C CA . MET A 1 128 ? 43.775 -5.310 -54.255 1.00 93.94 128 MET A CA 1
ATOM 1063 C C . MET A 1 128 ? 44.254 -6.669 -54.775 1.00 93.94 128 MET A C 1
ATOM 1065 O O . MET A 1 128 ? 45.386 -6.768 -55.240 1.00 93.94 128 MET A O 1
ATOM 1069 N N . ARG A 1 129 ? 43.401 -7.702 -54.782 1.00 94.31 129 ARG A N 1
ATOM 1070 C CA . ARG A 1 129 ? 43.734 -9.020 -55.353 1.00 94.31 129 ARG A CA 1
ATOM 1071 C C . ARG A 1 129 ? 44.104 -8.930 -56.826 1.00 94.31 1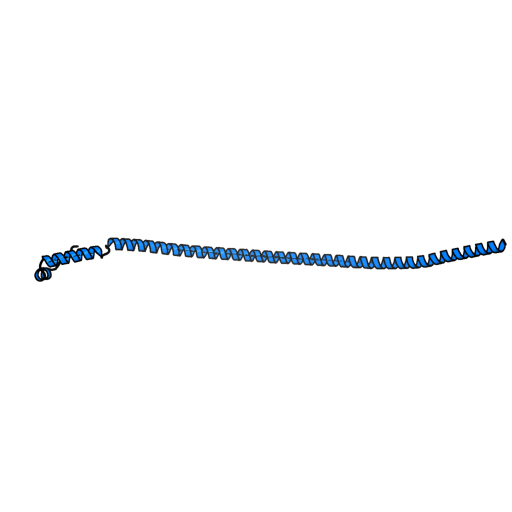29 ARG A C 1
ATOM 1073 O O . ARG A 1 129 ? 45.115 -9.504 -57.239 1.00 94.31 129 ARG A O 1
ATOM 1080 N N . VAL A 1 130 ? 43.314 -8.204 -57.617 1.00 93.69 130 VAL A N 1
ATOM 1081 C CA . VAL A 1 130 ? 43.600 -7.980 -59.038 1.00 93.69 130 VAL A CA 1
ATOM 1082 C C . VAL A 1 130 ? 44.938 -7.260 -59.197 1.00 93.69 130 VAL A C 1
ATOM 1084 O O . VAL A 1 130 ? 45.779 -7.720 -59.972 1.00 93.69 130 VAL A O 1
ATOM 1087 N N . GLN A 1 131 ? 45.174 -6.192 -58.431 1.00 93.69 131 GLN A N 1
ATOM 1088 C CA . GLN A 1 131 ? 46.432 -5.448 -58.457 1.00 93.69 131 GLN A CA 1
ATOM 1089 C C . GLN A 1 131 ? 47.628 -6.336 -58.089 1.00 93.69 131 GLN A C 1
ATOM 1091 O O . GLN A 1 131 ? 48.608 -6.355 -58.828 1.00 93.69 131 GLN A O 1
ATOM 1096 N N . THR A 1 132 ? 47.543 -7.117 -57.008 1.00 93.75 132 THR A N 1
ATOM 1097 C CA . THR A 1 132 ? 48.596 -8.051 -56.581 1.00 93.75 132 THR A CA 1
ATOM 1098 C C . THR A 1 132 ? 48.903 -9.090 -57.657 1.00 93.75 132 THR A C 1
ATOM 1100 O O . THR A 1 132 ? 50.068 -9.379 -57.921 1.00 93.75 132 THR A O 1
ATOM 1103 N N . ARG A 1 133 ? 47.883 -9.637 -58.330 1.00 92.94 133 ARG A N 1
ATOM 1104 C CA . ARG A 1 133 ? 48.100 -10.607 -59.413 1.00 92.94 133 ARG A CA 1
ATOM 1105 C C . ARG A 1 133 ? 48.863 -9.986 -60.586 1.00 92.94 133 ARG A C 1
ATOM 1107 O O . ARG A 1 133 ? 49.779 -10.613 -61.113 1.00 92.94 133 ARG A O 1
ATOM 1114 N N . TRP A 1 134 ? 48.516 -8.758 -60.970 1.00 91.00 134 TRP A N 1
ATOM 1115 C CA . TRP A 1 134 ? 49.221 -8.040 -62.032 1.00 91.00 134 TRP A CA 1
ATOM 1116 C C . TRP A 1 134 ? 50.654 -7.663 -61.636 1.00 91.00 134 TRP A C 1
ATOM 1118 O O . TRP A 1 134 ? 51.559 -7.867 -62.441 1.00 91.00 134 TRP A O 1
ATOM 1128 N N . THR A 1 135 ? 50.898 -7.176 -60.413 1.00 92.94 135 THR A N 1
ATOM 1129 C CA . THR A 1 135 ? 52.252 -6.789 -59.969 1.00 92.94 135 THR A CA 1
ATOM 1130 C C . THR A 1 135 ? 53.193 -7.981 -59.821 1.00 92.94 135 THR A C 1
ATOM 1132 O O . THR A 1 135 ? 54.363 -7.878 -60.177 1.00 92.94 135 THR A O 1
ATOM 1135 N N . ILE A 1 136 ? 52.702 -9.136 -59.361 1.00 92.69 136 ILE A N 1
ATOM 1136 C CA . ILE A 1 136 ? 53.497 -10.373 -59.355 1.00 92.69 136 ILE A CA 1
ATOM 1137 C C . ILE A 1 136 ? 53.884 -10.753 -60.791 1.00 92.69 136 ILE A C 1
ATOM 1139 O O . ILE A 1 136 ? 55.044 -11.071 -61.051 1.00 92.69 136 ILE A O 1
ATOM 1143 N N . GLY A 1 137 ? 52.937 -10.669 -61.733 1.00 92.94 137 GLY A N 1
ATOM 1144 C CA . GLY A 1 137 ? 53.195 -10.933 -63.149 1.00 92.94 137 GLY A CA 1
ATOM 1145 C C . GLY A 1 137 ? 54.248 -10.000 -63.758 1.00 92.94 137 GLY A C 1
ATOM 1146 O O . GLY A 1 137 ? 55.142 -10.469 -64.462 1.00 92.94 137 GLY A O 1
ATOM 1147 N N . THR A 1 138 ? 54.196 -8.696 -63.463 1.00 93.69 138 THR A N 1
ATOM 1148 C CA . THR A 1 138 ? 55.186 -7.734 -63.979 1.00 93.69 138 THR A CA 1
ATOM 1149 C C . THR A 1 138 ? 56.570 -7.939 -63.367 1.00 93.69 138 THR A C 1
ATOM 1151 O O . THR A 1 138 ? 57.558 -7.901 -64.098 1.00 93.69 138 THR A O 1
ATOM 1154 N N . ILE A 1 139 ? 56.662 -8.215 -62.061 1.00 93.88 139 ILE A N 1
ATOM 1155 C CA . ILE A 1 139 ? 57.936 -8.532 -61.395 1.00 93.88 139 ILE A CA 1
ATOM 1156 C C . ILE A 1 139 ? 58.559 -9.797 -62.000 1.00 93.88 139 ILE A C 1
ATOM 1158 O O . ILE A 1 139 ? 59.747 -9.795 -62.323 1.00 93.88 139 ILE A O 1
ATOM 1162 N N . ALA A 1 140 ? 57.765 -10.853 -62.206 1.00 93.75 140 ALA A N 1
ATOM 1163 C CA . ALA A 1 140 ? 58.234 -12.085 -62.838 1.00 93.75 140 ALA A CA 1
ATOM 1164 C C . ALA A 1 140 ? 58.751 -11.831 -64.264 1.00 93.75 140 ALA A C 1
ATOM 1166 O O . ALA A 1 140 ? 59.834 -12.299 -64.611 1.00 93.75 140 ALA A O 1
ATOM 1167 N N . LEU A 1 141 ? 58.034 -11.033 -65.066 1.00 93.88 141 LEU A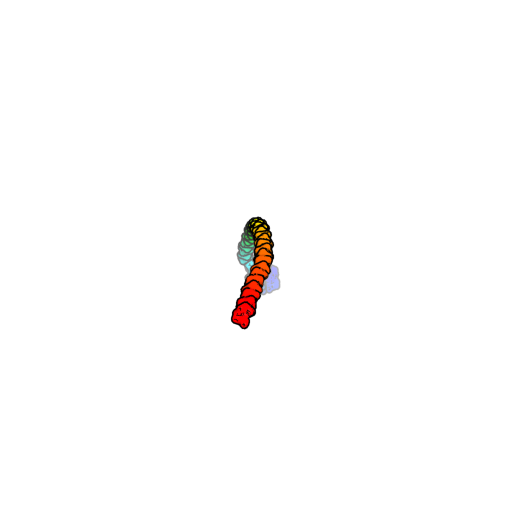 N 1
ATOM 1168 C CA . LEU A 1 141 ? 58.461 -10.656 -66.415 1.00 93.88 141 LEU A CA 1
ATOM 1169 C C . LEU A 1 141 ? 59.813 -9.928 -66.402 1.00 93.88 141 LEU A C 1
ATOM 1171 O O . LEU A 1 141 ? 60.736 -10.351 -67.097 1.00 93.88 141 LEU A O 1
ATOM 1175 N N . PHE A 1 142 ? 59.965 -8.876 -65.590 1.00 94.62 142 PHE A N 1
ATOM 1176 C CA . PHE A 1 142 ? 61.245 -8.167 -65.477 1.00 94.62 142 PHE A CA 1
ATOM 1177 C C . PHE A 1 142 ? 62.375 -9.096 -65.022 1.00 94.62 142 PHE A C 1
ATOM 1179 O O . PHE A 1 142 ? 63.462 -9.049 -65.594 1.00 94.62 142 PHE A O 1
ATOM 1186 N N . GLY A 1 143 ? 62.108 -9.988 -64.063 1.00 94.25 143 GLY A N 1
ATOM 1187 C CA . GLY A 1 143 ? 63.061 -11.011 -63.632 1.00 94.25 143 GLY A CA 1
ATOM 1188 C C . GLY A 1 143 ? 63.509 -11.929 -64.775 1.00 94.25 143 GLY A C 1
ATOM 1189 O O . GLY A 1 143 ? 64.707 -12.153 -64.938 1.00 94.25 143 GLY A O 1
ATOM 1190 N N . THR A 1 144 ? 62.579 -12.404 -65.614 1.00 95.38 144 THR A N 1
ATOM 1191 C CA . THR A 1 144 ? 62.925 -13.228 -66.789 1.00 95.38 144 THR A CA 1
ATOM 1192 C C . THR A 1 144 ? 63.748 -12.464 -67.823 1.00 95.38 144 THR A C 1
ATOM 1194 O O . THR A 1 144 ? 64.716 -13.011 -68.343 1.00 95.38 144 THR A O 1
ATOM 1197 N N . ILE A 1 145 ? 63.427 -11.191 -68.083 1.00 94.12 145 ILE A N 1
ATOM 1198 C CA . ILE A 1 145 ? 64.192 -10.344 -69.010 1.00 94.12 145 ILE A CA 1
ATOM 1199 C C . ILE A 1 145 ? 65.630 -10.179 -68.508 1.00 94.12 145 ILE A C 1
ATOM 1201 O O . ILE A 1 145 ? 66.570 -10.377 -69.272 1.00 94.12 145 ILE A O 1
ATOM 1205 N N . ILE A 1 146 ? 65.807 -9.862 -67.221 1.00 94.31 146 ILE A N 1
ATOM 1206 C CA . ILE A 1 146 ? 67.132 -9.718 -66.604 1.00 94.31 146 ILE A CA 1
ATOM 1207 C C . ILE A 1 146 ? 67.920 -11.031 -66.703 1.00 94.31 146 ILE A C 1
ATOM 1209 O O . ILE A 1 146 ? 69.081 -11.010 -67.102 1.00 94.31 146 ILE A O 1
ATOM 1213 N N . ALA A 1 147 ? 67.291 -12.172 -66.403 1.00 94.19 147 ALA A N 1
ATOM 1214 C CA . ALA A 1 147 ? 67.937 -13.481 -66.496 1.00 94.19 147 ALA A CA 1
ATOM 1215 C C . ALA A 1 147 ? 68.402 -13.807 -67.928 1.00 94.19 147 ALA A C 1
ATOM 1217 O O . ALA A 1 147 ? 69.525 -14.272 -68.119 1.00 94.19 147 ALA A O 1
ATOM 1218 N N . VAL A 1 148 ? 67.575 -13.518 -68.940 1.00 93.69 148 VAL A N 1
ATOM 1219 C CA . VAL A 1 148 ? 67.939 -13.707 -70.354 1.00 93.69 148 VAL A CA 1
ATOM 1220 C C . VAL A 1 148 ? 69.097 -12.793 -70.755 1.00 93.69 148 VAL A C 1
ATOM 1222 O O . VAL A 1 148 ? 70.028 -13.251 -71.411 1.00 93.69 148 VAL A O 1
ATOM 1225 N N . LEU A 1 149 ? 69.076 -11.519 -70.350 1.00 92.75 149 LEU A N 1
ATOM 1226 C CA . LEU A 1 149 ? 70.159 -10.576 -70.651 1.00 92.75 149 LEU A CA 1
ATOM 1227 C C . LEU A 1 149 ? 71.499 -11.036 -70.067 1.00 92.75 149 LEU A C 1
ATOM 1229 O O . LEU A 1 149 ? 72.507 -10.982 -70.766 1.00 92.75 149 LEU A O 1
ATOM 1233 N N . ILE A 1 150 ? 71.507 -11.524 -68.822 1.00 93.12 150 ILE A N 1
ATOM 1234 C CA . ILE A 1 150 ? 72.713 -12.075 -68.187 1.00 93.12 150 ILE A CA 1
ATOM 1235 C C . ILE A 1 150 ? 73.232 -13.281 -68.982 1.00 93.12 150 ILE A C 1
ATOM 1237 O O . ILE A 1 150 ? 74.408 -13.306 -69.334 1.00 93.12 150 ILE A O 1
ATOM 1241 N N . ALA A 1 151 ? 72.358 -14.226 -69.345 1.00 92.69 151 ALA A N 1
ATOM 1242 C CA . ALA A 1 151 ? 72.745 -15.411 -70.115 1.00 92.69 151 ALA A CA 1
ATOM 1243 C C . ALA A 1 151 ? 73.340 -15.063 -71.494 1.00 92.69 151 ALA A C 1
ATOM 1245 O O . ALA A 1 151 ? 74.305 -15.685 -71.932 1.00 92.69 151 ALA A O 1
ATOM 1246 N N . VAL A 1 152 ? 72.792 -14.050 -72.178 1.00 91.06 152 VAL A N 1
ATOM 1247 C CA . VAL A 1 152 ? 73.328 -13.566 -73.462 1.00 91.06 152 VAL A CA 1
ATOM 1248 C C . VAL A 1 152 ? 74.711 -12.938 -73.287 1.00 91.06 152 VAL A C 1
ATOM 1250 O O . VAL A 1 152 ? 75.591 -13.179 -74.110 1.00 91.06 152 VAL A O 1
ATOM 1253 N N . VAL A 1 153 ? 74.920 -12.148 -72.229 1.00 90.81 153 VAL A N 1
ATOM 1254 C CA . VAL A 1 153 ? 76.227 -11.540 -71.934 1.00 90.81 153 VAL A CA 1
ATOM 1255 C C . VAL A 1 153 ? 77.271 -12.609 -71.608 1.00 90.81 153 VAL A C 1
ATOM 1257 O O . VAL A 1 153 ? 78.375 -12.536 -72.136 1.00 90.81 153 VAL A O 1
ATOM 1260 N N . GLU A 1 154 ? 76.928 -13.615 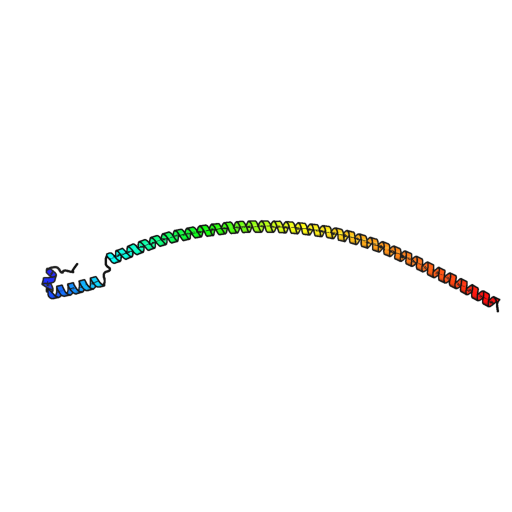-70.799 1.00 89.31 154 GLU A N 1
ATOM 1261 C CA . GLU A 1 154 ? 77.822 -14.741 -70.496 1.00 89.31 154 GLU A CA 1
ATOM 1262 C C . GLU A 1 154 ? 78.194 -15.529 -71.757 1.00 89.31 154 GLU A C 1
ATOM 1264 O O . GLU A 1 154 ? 79.368 -15.813 -71.975 1.00 89.31 154 GLU A O 1
ATOM 1269 N N . PHE A 1 155 ? 77.217 -15.822 -72.622 1.00 88.56 155 PHE A N 1
ATOM 1270 C CA . PHE A 1 155 ? 77.460 -16.517 -73.888 1.00 88.56 155 PHE A CA 1
ATOM 1271 C C . PHE A 1 155 ? 78.311 -15.698 -74.871 1.00 88.56 155 PHE A C 1
ATOM 1273 O O . PHE A 1 155 ? 79.069 -16.272 -75.640 1.00 88.56 155 PHE A O 1
ATOM 1280 N N . ALA A 1 156 ? 78.192 -14.366 -74.870 1.00 79.44 156 ALA A N 1
ATOM 1281 C CA . ALA A 1 156 ? 78.996 -13.490 -75.725 1.00 79.44 156 ALA A CA 1
ATOM 1282 C C . ALA A 1 156 ? 80.417 -13.230 -75.185 1.00 79.44 156 ALA A C 1
ATOM 1284 O O . ALA A 1 156 ? 81.275 -12.774 -75.941 1.00 79.44 156 ALA A O 1
ATOM 1285 N N . ALA A 1 157 ? 80.655 -13.460 -73.889 1.00 76.00 157 ALA A N 1
ATOM 1286 C CA . ALA A 1 157 ? 81.941 -13.235 -73.225 1.00 76.00 157 ALA A CA 1
ATOM 1287 C C . ALA A 1 157 ? 82.822 -14.496 -73.110 1.00 76.00 157 ALA A C 1
ATOM 1289 O O . ALA A 1 157 ? 83.999 -14.363 -72.767 1.00 76.00 157 ALA A O 1
ATOM 1290 N N . GLY A 1 158 ? 82.267 -15.688 -73.362 1.00 66.19 158 GLY A N 1
ATOM 1291 C CA . GLY A 1 158 ? 82.990 -16.967 -73.436 1.00 66.19 158 GLY A CA 1
ATOM 1292 C C . GLY A 1 158 ? 83.361 -17.345 -74.862 1.00 66.19 158 GLY A C 1
ATOM 1293 O O . GLY A 1 158 ? 84.491 -17.850 -75.044 1.00 66.19 158 GLY A O 1
#

pLDDT: mean 93.54, std 5.91, range [64.88, 98.12]

Secondary structure (DSSP, 8-state):
------HHHHHHH-HHHHHHHHHHHHHHHHHHPPPHHHHHHHHHHHHHHHHHHHHHHHHHHHHHHHHHHHHHHHHHHHHHHHHHHHHHHHHHHHHHHHHHHHHHHHHHHHHHHHHHHHHHHHHHHHHHHHHHHHHHHHHHHHHHHHHHHHHHHHHHH-

Foldseek 3Di:
DQDQDDPVVCVVPPVVVRVVVSVVVVVVCVVPDDDPVNVVVVVVVVVVVVVVVVVVVVVVVVVVVVVVVVVVVVVVVVVVVVVVVVVVVVVVVVVVVVVVVVVVVVVVVVVVVVVVVVVVVVVVVVVVVVVVVVVVVVVVVVVVVVVVVVVVVVVVVD

Sequence (158 aa):
MPITFSPVVRNAWGDEVTDEVARVLDETFEQRTVSREEWREVLGRLDRVEEHLDHLGEEVSHQRREIGELRREMNARFDAMNARLDERLDQQSAQFDKRFATTNERIDKTNERIDAMNERFDAMNEAMRVQTRWTIGTIALFGTIIAVLIAVVEFAAG

Radius of gyration: 63.83 Å; chains: 1; bounding box: 138×31×155 Å